Protein AF-A0A3M8EKN3-F1 (afdb_monomer_lite)

Radius of gyration: 17.21 Å; chains: 1; bounding box: 44×38×48 Å

Foldseek 3Di:
DPLCPQQEAAPPPDQHVLNHHLCVAPPRDPVLLCLQDVDPVVSVVLLVVLLVVLVVVLLVLLLVLLCVWQVRNDSVLSVQQCNVCVNLLVLLSSLSSNLSSLVSLLPGPSNVPDPPADNVNSVVSSVVSNVVSNVSSNVSSVVTDSVSRDDPGDTPDDPVPDPDDD

Sequence (166 aa):
MDCFLGFIGFDGTVQAESGLYLTALPGITPDLLEGITDDAETIAKTFSDVENRSSLKFRTFFLNELNRCWNVSDVKSAECLICGHKELLSVAMWYLMGAEMMAETIGSERTNRFTTIDLDKAENLRNEYMDTFFRELHTAVAGVDLTVCIKDPEHGGDIEVMFNMP

Structure (mmCIF, N/CA/C/O backbone):
data_AF-A0A3M8EKN3-F1
#
_entry.id   AF-A0A3M8EKN3-F1
#
loop_
_atom_site.group_PDB
_atom_site.id
_atom_site.type_symbol
_atom_site.label_atom_id
_atom_site.label_alt_id
_atom_site.label_comp_id
_atom_site.label_asym_id
_atom_site.label_entity_id
_atom_site.label_seq_id
_atom_site.pdbx_PDB_ins_code
_atom_site.Cartn_x
_atom_site.Cartn_y
_atom_site.Cartn_z
_atom_site.occupancy
_atom_site.B_iso_or_equiv
_atom_site.auth_seq_id
_atom_site.auth_comp_id
_atom_site.auth_asym_id
_atom_site.auth_atom_id
_atom_site.pdbx_PDB_model_num
ATOM 1 N N . MET A 1 1 ? -0.939 10.395 7.379 1.00 76.75 1 MET A N 1
ATOM 2 C CA . MET A 1 1 ? -1.096 9.001 7.836 1.00 76.75 1 MET A CA 1
ATOM 3 C C . MET A 1 1 ? 0.242 8.364 7.574 1.00 76.75 1 MET A C 1
ATOM 5 O O . MET A 1 1 ? 0.551 8.085 6.424 1.00 76.75 1 MET A O 1
ATOM 9 N N . ASP A 1 2 ? 1.063 8.306 8.621 1.00 85.88 2 ASP A N 1
ATOM 10 C CA . ASP A 1 2 ? 2.524 8.287 8.465 1.00 85.88 2 ASP A CA 1
ATOM 11 C C . ASP A 1 2 ? 3.132 6.971 8.972 1.00 85.88 2 ASP A C 1
ATOM 13 O O . ASP A 1 2 ? 4.325 6.738 8.841 1.00 85.88 2 ASP A O 1
ATOM 17 N N . CYS A 1 3 ? 2.315 6.084 9.546 1.00 91.62 3 CYS A N 1
ATOM 18 C CA . CYS A 1 3 ? 2.783 4.836 10.147 1.00 91.62 3 CYS A CA 1
ATOM 19 C C . CYS A 1 3 ? 3.245 3.778 9.139 1.00 91.62 3 CYS A C 1
ATOM 21 O O . CYS A 1 3 ? 3.858 2.798 9.553 1.00 91.62 3 CYS A O 1
ATOM 23 N N . PHE A 1 4 ? 2.982 3.978 7.845 1.00 92.94 4 PHE A N 1
ATOM 24 C CA . PHE A 1 4 ? 3.552 3.160 6.778 1.00 92.94 4 PHE A CA 1
ATOM 25 C C . PHE A 1 4 ? 4.828 3.743 6.160 1.00 92.94 4 PHE A C 1
ATOM 27 O O . PHE A 1 4 ? 5.445 3.052 5.356 1.00 92.94 4 PHE A O 1
ATOM 34 N N . LEU A 1 5 ? 5.245 4.962 6.527 1.00 90.81 5 LEU A N 1
ATOM 35 C CA . LEU A 1 5 ? 6.459 5.565 5.971 1.00 90.81 5 LEU A CA 1
ATOM 36 C C . LEU A 1 5 ? 7.692 4.738 6.352 1.00 90.81 5 LEU A C 1
ATOM 38 O O . LEU A 1 5 ? 7.973 4.539 7.534 1.00 90.81 5 LEU A O 1
ATOM 42 N N . GLY A 1 6 ? 8.416 4.246 5.347 1.00 90.56 6 GLY A N 1
ATOM 43 C CA . GLY A 1 6 ? 9.557 3.345 5.508 1.00 90.56 6 GLY A CA 1
ATOM 44 C C . GLY A 1 6 ? 9.189 1.941 6.001 1.00 90.56 6 GLY A C 1
ATOM 45 O O . GLY A 1 6 ? 10.080 1.139 6.290 1.00 90.56 6 GLY A O 1
ATOM 46 N N . PHE A 1 7 ? 7.896 1.623 6.112 1.00 95.62 7 PHE A N 1
ATOM 47 C CA . PHE A 1 7 ? 7.452 0.325 6.609 1.00 95.62 7 PHE A CA 1
ATOM 48 C C . PHE A 1 7 ? 7.667 -0.771 5.564 1.00 95.62 7 PHE A C 1
ATOM 50 O O . PHE A 1 7 ? 8.120 -1.862 5.910 1.00 95.62 7 PHE A O 1
ATOM 57 N N . ILE A 1 8 ? 7.397 -0.474 4.290 1.00 96.81 8 ILE A N 1
ATOM 58 C CA . ILE A 1 8 ? 7.686 -1.332 3.134 1.00 96.81 8 ILE A CA 1
ATOM 59 C C . ILE A 1 8 ? 8.922 -0.778 2.418 1.00 96.81 8 ILE A C 1
ATOM 61 O O . ILE A 1 8 ? 9.010 0.421 2.168 1.00 96.81 8 ILE A O 1
ATOM 65 N N . GLY A 1 9 ? 9.878 -1.636 2.068 1.00 94.56 9 GLY A N 1
ATOM 66 C CA . GLY A 1 9 ? 11.086 -1.231 1.348 1.00 94.56 9 GLY A CA 1
ATOM 67 C C . GLY A 1 9 ? 10.961 -1.369 -0.167 1.00 94.56 9 GLY A C 1
ATOM 68 O O . GLY A 1 9 ? 10.014 -1.958 -0.691 1.00 94.56 9 GLY A O 1
ATOM 69 N N . PHE A 1 10 ? 11.970 -0.885 -0.892 1.00 91.81 10 PHE A N 1
ATOM 70 C CA . PHE A 1 10 ? 12.062 -1.099 -2.336 1.00 91.81 10 PHE A CA 1
ATOM 71 C C . PHE A 1 10 ? 12.814 -2.396 -2.696 1.00 91.81 10 PHE A C 1
ATOM 73 O O . PHE A 1 10 ? 12.197 -3.346 -3.182 1.00 91.81 10 PHE A O 1
ATOM 80 N N . ASP A 1 11 ? 14.122 -2.469 -2.429 1.00 89.06 11 ASP A N 1
ATOM 81 C CA . ASP A 1 11 ? 15.028 -3.523 -2.929 1.00 89.06 11 ASP A CA 1
ATOM 82 C C . ASP A 1 11 ? 15.912 -4.200 -1.867 1.00 89.06 11 ASP A C 1
ATOM 84 O O . ASP A 1 11 ? 16.818 -4.963 -2.196 1.00 89.06 11 ASP A O 1
ATOM 88 N N . GLY A 1 12 ? 15.658 -3.944 -0.583 1.00 86.31 12 GLY A N 1
ATOM 89 C CA . GLY A 1 12 ? 16.424 -4.548 0.511 1.00 86.31 12 GLY A CA 1
ATOM 90 C C . GLY A 1 12 ? 17.770 -3.892 0.793 1.00 86.31 12 GLY A C 1
ATOM 91 O O . GLY A 1 12 ? 18.442 -4.306 1.736 1.00 86.31 12 GLY A O 1
ATOM 92 N N . THR A 1 13 ? 18.156 -2.854 0.043 1.00 86.56 13 THR A N 1
ATOM 93 C CA . THR A 1 13 ? 19.370 -2.067 0.334 1.00 86.56 13 THR A CA 1
ATOM 94 C C . THR A 1 13 ? 19.279 -1.358 1.684 1.00 86.56 13 THR A C 1
ATOM 96 O O . THR A 1 13 ? 20.264 -1.273 2.418 1.00 86.56 13 THR A O 1
ATOM 99 N N . VAL A 1 14 ? 18.077 -0.899 2.032 1.00 86.00 14 VAL A N 1
ATOM 100 C CA . VAL A 1 14 ? 17.713 -0.396 3.354 1.00 86.00 14 VAL A CA 1
ATOM 101 C C . VAL A 1 14 ? 16.737 -1.382 3.978 1.00 86.00 14 VAL A C 1
ATOM 103 O O . VAL A 1 14 ? 15.750 -1.767 3.351 1.00 86.00 14 VAL A O 1
ATOM 106 N N . GLN A 1 15 ? 17.012 -1.793 5.217 1.00 90.25 15 GLN A N 1
ATOM 107 C CA . GLN A 1 15 ? 16.138 -2.706 5.943 1.00 90.25 15 GLN A CA 1
ATOM 108 C C . GLN A 1 15 ? 14.779 -2.046 6.200 1.00 90.25 15 GLN A C 1
ATOM 110 O O . GLN A 1 15 ? 14.698 -1.046 6.913 1.00 90.25 15 GLN A O 1
ATOM 115 N N . ALA A 1 16 ? 13.723 -2.636 5.643 1.00 93.31 16 ALA A N 1
ATOM 116 C CA . ALA A 1 16 ? 12.349 -2.234 5.906 1.00 93.31 16 ALA A CA 1
ATOM 117 C C . ALA A 1 16 ? 11.849 -2.842 7.220 1.00 93.31 16 ALA A C 1
ATOM 119 O O . ALA A 1 16 ? 12.164 -3.995 7.529 1.00 93.31 16 ALA A O 1
ATOM 120 N N . GLU A 1 17 ? 11.034 -2.099 7.970 1.00 94.00 17 GLU A N 1
ATOM 121 C CA . GLU A 1 17 ? 10.487 -2.573 9.250 1.00 94.00 17 GLU A CA 1
ATOM 122 C C . GLU A 1 17 ? 9.599 -3.818 9.074 1.00 94.00 17 GLU A C 1
ATOM 124 O O . GLU A 1 17 ? 9.690 -4.754 9.865 1.00 94.00 17 GLU A O 1
ATOM 129 N N . SER A 1 18 ? 8.800 -3.876 8.004 1.00 95.25 18 SER A N 1
ATOM 130 C CA . SER A 1 18 ? 7.958 -5.043 7.687 1.00 95.25 18 SER A CA 1
ATOM 131 C C . SER A 1 18 ? 8.737 -6.258 7.171 1.00 95.25 18 SER A C 1
ATOM 133 O O . SER A 1 18 ? 8.195 -7.360 7.121 1.00 95.25 18 SER A O 1
ATOM 135 N N . GLY A 1 19 ? 9.977 -6.061 6.708 1.00 95.56 19 GLY A N 1
ATOM 136 C CA . GLY A 1 19 ? 10.720 -7.057 5.931 1.00 95.56 19 GLY A CA 1
ATOM 137 C C . GLY A 1 19 ? 10.177 -7.316 4.516 1.00 95.56 19 GLY A C 1
ATOM 138 O O . GLY A 1 19 ? 10.708 -8.190 3.831 1.00 95.56 19 GLY A O 1
ATOM 139 N N . LEU A 1 20 ? 9.154 -6.579 4.065 1.00 97.31 20 LEU A N 1
ATOM 140 C CA . LEU A 1 20 ? 8.602 -6.658 2.710 1.00 97.31 20 LEU A CA 1
ATOM 141 C C . LEU A 1 20 ? 9.265 -5.632 1.787 1.00 97.31 20 LEU A C 1
ATOM 143 O O . LEU A 1 20 ? 9.559 -4.505 2.192 1.00 97.31 20 LEU A O 1
ATOM 147 N N . TYR A 1 21 ? 9.459 -6.026 0.528 1.00 96.81 21 TYR A N 1
ATOM 148 C CA . TYR A 1 21 ? 10.163 -5.233 -0.479 1.00 96.81 21 TYR A CA 1
ATOM 149 C C . TYR A 1 21 ? 9.418 -5.259 -1.810 1.00 96.81 21 TYR A C 1
ATOM 151 O O . TYR A 1 21 ? 9.010 -6.327 -2.263 1.00 96.81 21 TYR A O 1
ATOM 159 N N . LEU A 1 22 ? 9.238 -4.110 -2.466 1.00 95.50 22 LEU A N 1
ATOM 160 C CA . LEU A 1 22 ? 8.531 -4.037 -3.753 1.00 95.50 22 LEU A CA 1
ATOM 161 C C . LEU A 1 22 ? 9.154 -4.916 -4.838 1.00 95.50 22 LEU A C 1
ATOM 163 O O . LEU A 1 22 ? 8.422 -5.536 -5.596 1.00 95.50 22 LEU A O 1
ATOM 167 N N . THR A 1 23 ? 10.477 -5.036 -4.883 1.00 94.50 23 THR A N 1
ATOM 168 C CA . THR A 1 23 ? 11.178 -5.903 -5.851 1.00 94.50 23 THR A CA 1
ATOM 169 C C . THR A 1 23 ? 10.939 -7.404 -5.653 1.00 94.50 23 THR A C 1
ATOM 171 O O . THR A 1 23 ? 11.288 -8.200 -6.522 1.00 94.50 23 THR A O 1
ATOM 174 N N . ALA A 1 24 ? 10.323 -7.815 -4.538 1.00 95.94 24 ALA A N 1
ATOM 175 C CA . ALA A 1 24 ? 9.842 -9.183 -4.370 1.00 95.94 24 ALA A CA 1
ATOM 176 C C . ALA A 1 24 ? 8.479 -9.423 -5.059 1.00 95.94 24 ALA A C 1
ATOM 178 O O . ALA A 1 24 ? 8.039 -10.570 -5.142 1.00 95.94 24 ALA A O 1
ATOM 179 N N . LEU A 1 25 ? 7.824 -8.376 -5.583 1.00 96.19 25 LEU A N 1
ATOM 180 C CA . LEU A 1 25 ? 6.636 -8.497 -6.427 1.00 96.19 25 LEU A CA 1
ATOM 181 C C . LEU A 1 25 ? 7.022 -8.737 -7.903 1.00 96.19 25 LEU A C 1
ATOM 183 O O . LEU A 1 25 ? 7.951 -8.106 -8.418 1.00 96.19 25 LEU A O 1
ATOM 187 N N . PRO A 1 26 ? 6.299 -9.609 -8.629 1.00 93.00 26 PRO A N 1
ATOM 188 C CA . PRO A 1 26 ? 6.563 -9.900 -10.039 1.00 93.00 26 PRO A CA 1
ATOM 189 C C . PRO A 1 26 ? 6.671 -8.672 -10.970 1.00 93.00 26 PRO A C 1
ATOM 191 O O . PRO A 1 26 ? 5.745 -7.896 -11.169 1.00 93.00 26 PRO A O 1
ATOM 194 N N . GLY A 1 27 ? 7.798 -8.511 -11.656 1.00 88.38 27 GLY A N 1
ATOM 195 C CA . GLY A 1 27 ? 7.940 -7.426 -12.637 1.00 88.38 27 GLY A CA 1
ATOM 196 C C . GLY A 1 27 ? 8.181 -6.040 -12.035 1.00 88.38 27 GLY A C 1
ATOM 197 O O . GLY A 1 27 ? 8.228 -5.073 -12.787 1.00 88.38 27 GLY A O 1
ATOM 198 N N . ILE A 1 28 ? 8.408 -5.938 -10.723 1.00 90.56 28 ILE A N 1
ATOM 199 C CA . ILE A 1 28 ? 9.051 -4.765 -10.132 1.00 90.56 28 ILE A CA 1
ATOM 200 C C . ILE A 1 28 ? 10.536 -5.078 -9.975 1.00 90.56 28 ILE A C 1
ATOM 202 O O . ILE A 1 28 ? 10.918 -5.996 -9.256 1.00 90.56 28 ILE A O 1
ATOM 206 N N . THR A 1 29 ? 11.384 -4.321 -10.662 1.00 88.19 29 THR A N 1
ATOM 207 C CA . THR A 1 29 ? 12.844 -4.467 -10.614 1.00 88.19 29 THR A CA 1
ATOM 208 C C . THR A 1 29 ? 13.496 -3.114 -10.333 1.00 88.19 29 THR A C 1
ATOM 210 O O . THR A 1 29 ? 12.862 -2.087 -10.575 1.00 88.19 29 THR A O 1
ATOM 213 N N . PRO A 1 30 ? 14.752 -3.065 -9.853 1.00 83.69 30 PRO A N 1
ATOM 214 C CA . PRO A 1 30 ? 15.489 -1.804 -9.737 1.00 83.69 30 PRO A CA 1
ATOM 215 C C . PRO A 1 30 ? 15.534 -1.013 -11.052 1.00 83.69 30 PRO A C 1
ATOM 217 O O . PRO A 1 30 ? 15.209 0.173 -11.065 1.00 83.69 30 PRO A O 1
ATOM 220 N N . ASP A 1 31 ? 15.775 -1.705 -12.169 1.00 80.25 31 ASP A N 1
ATOM 221 C CA . ASP A 1 31 ? 15.783 -1.134 -13.524 1.00 80.25 31 ASP A CA 1
ATOM 222 C C . ASP A 1 31 ? 14.464 -0.433 -13.900 1.00 80.25 31 ASP A C 1
ATOM 224 O O . ASP A 1 31 ? 14.443 0.452 -14.753 1.00 80.25 31 ASP A O 1
ATOM 228 N N . LEU A 1 32 ? 13.341 -0.818 -13.282 1.00 79.38 32 LEU A N 1
ATOM 229 C CA . LEU A 1 32 ? 12.048 -0.184 -13.525 1.00 79.38 32 LEU A CA 1
ATOM 230 C C . LEU A 1 32 ? 12.038 1.274 -13.047 1.00 79.38 32 LEU A C 1
ATOM 232 O O . LEU A 1 32 ? 11.533 2.142 -13.757 1.00 79.38 32 LEU A O 1
ATOM 236 N N . LEU A 1 33 ? 12.615 1.548 -11.870 1.00 74.94 33 LEU A N 1
ATOM 237 C CA . LEU A 1 33 ? 12.739 2.909 -11.340 1.00 74.94 33 LEU A CA 1
ATOM 238 C C . LEU A 1 33 ? 13.713 3.741 -12.177 1.00 74.94 33 LEU A C 1
ATOM 240 O O . LEU A 1 33 ? 13.415 4.896 -12.478 1.00 74.94 33 LEU A O 1
ATOM 244 N N . GLU A 1 34 ? 14.824 3.144 -12.610 1.00 72.56 34 GLU A N 1
ATOM 245 C CA . GLU A 1 34 ? 15.764 3.792 -13.534 1.00 72.56 34 GLU A CA 1
ATOM 246 C C . GLU A 1 34 ? 15.091 4.127 -14.880 1.00 72.56 34 GLU A C 1
ATOM 248 O O . GLU A 1 34 ? 15.306 5.188 -15.461 1.00 72.56 34 GLU A O 1
ATOM 253 N N . GLY A 1 35 ? 14.185 3.264 -15.351 1.00 68.38 35 GLY A N 1
ATOM 254 C CA . GLY A 1 35 ? 13.375 3.510 -16.546 1.00 68.38 35 GLY A CA 1
ATOM 255 C C . GLY A 1 35 ? 12.384 4.675 -16.414 1.00 68.38 35 GLY A C 1
ATOM 256 O O . GLY A 1 35 ? 11.975 5.245 -17.429 1.00 68.38 35 GLY A O 1
ATOM 257 N N . ILE A 1 36 ? 12.004 5.044 -15.185 1.00 71.75 36 ILE A N 1
ATOM 258 C CA . ILE A 1 36 ? 11.169 6.216 -14.885 1.00 71.75 36 ILE A CA 1
ATOM 259 C C . ILE A 1 36 ? 12.045 7.475 -14.780 1.00 71.75 36 ILE A C 1
ATOM 261 O O . ILE A 1 36 ? 11.654 8.539 -15.265 1.00 71.75 36 ILE A O 1
ATOM 265 N N . THR A 1 37 ? 13.250 7.369 -14.210 1.00 69.12 37 THR A N 1
ATOM 266 C CA . THR A 1 37 ? 14.168 8.498 -14.007 1.00 69.12 37 THR A CA 1
ATOM 267 C C . THR A 1 37 ? 15.640 8.070 -13.898 1.00 69.12 37 THR A C 1
ATOM 269 O O . THR A 1 37 ? 15.962 7.115 -13.206 1.00 69.12 37 THR A O 1
ATOM 272 N N . ASP A 1 38 ? 16.553 8.852 -14.489 1.00 66.81 38 ASP A N 1
ATOM 273 C CA . ASP A 1 38 ? 18.004 8.565 -14.474 1.00 66.81 38 ASP A CA 1
ATOM 274 C C . ASP A 1 38 ? 18.748 9.191 -13.275 1.00 66.81 38 ASP A C 1
ATOM 276 O O . ASP A 1 38 ? 19.960 9.033 -13.133 1.00 66.81 38 ASP A O 1
ATOM 280 N N . ASP A 1 39 ? 18.056 9.969 -12.443 1.00 73.19 39 ASP A N 1
ATOM 281 C CA . ASP A 1 39 ? 18.648 10.704 -11.324 1.00 73.19 39 ASP A CA 1
ATOM 282 C C . ASP A 1 39 ? 18.254 10.087 -9.971 1.00 73.19 39 ASP A C 1
ATOM 284 O O . ASP A 1 39 ? 17.074 9.856 -9.698 1.00 73.19 39 ASP A O 1
ATOM 288 N N . ALA A 1 40 ? 19.245 9.836 -9.110 1.00 67.88 40 ALA A N 1
ATOM 289 C CA . ALA A 1 40 ? 19.061 9.145 -7.833 1.00 67.88 40 ALA A CA 1
ATOM 290 C C . ALA A 1 40 ? 18.178 9.919 -6.834 1.00 67.88 40 ALA A C 1
ATOM 292 O O . ALA A 1 40 ? 17.423 9.301 -6.080 1.00 67.88 40 ALA A O 1
ATOM 293 N N . GLU A 1 41 ? 18.229 11.258 -6.837 1.00 69.69 41 GLU A N 1
ATOM 294 C CA . GLU A 1 41 ? 17.334 12.094 -6.022 1.00 69.69 41 GLU A CA 1
ATOM 295 C C . GLU A 1 41 ? 15.881 11.913 -6.485 1.00 69.69 41 GLU A C 1
ATOM 297 O O . GLU A 1 41 ? 14.956 11.775 -5.680 1.00 69.69 41 GLU A O 1
ATOM 302 N N . THR A 1 42 ? 15.689 11.800 -7.795 1.00 77.00 42 THR A N 1
ATOM 303 C CA . THR A 1 42 ? 14.385 11.575 -8.413 1.00 77.00 42 THR A CA 1
ATOM 304 C C . THR A 1 42 ? 13.882 10.141 -8.197 1.00 77.00 42 THR A C 1
ATOM 306 O O . THR A 1 42 ? 12.678 9.956 -8.032 1.00 77.00 42 THR A O 1
ATOM 309 N N . ILE A 1 43 ? 14.758 9.129 -8.110 1.00 76.56 43 ILE A N 1
ATOM 310 C CA . ILE A 1 43 ? 14.381 7.750 -7.728 1.00 76.56 43 ILE A CA 1
ATOM 311 C C . ILE A 1 43 ? 13.811 7.733 -6.305 1.00 76.56 43 ILE A C 1
ATOM 313 O O . ILE A 1 43 ? 12.704 7.238 -6.083 1.00 76.56 43 ILE A O 1
ATOM 317 N N . ALA A 1 44 ? 14.536 8.322 -5.347 1.00 82.31 44 ALA A N 1
ATOM 318 C CA . ALA A 1 44 ? 14.092 8.402 -3.956 1.00 82.31 44 ALA A CA 1
ATOM 319 C C . ALA A 1 44 ? 12.766 9.167 -3.833 1.00 82.31 44 ALA A C 1
ATOM 321 O O . ALA A 1 44 ? 11.859 8.747 -3.110 1.00 82.31 44 ALA A O 1
ATOM 322 N N . LYS A 1 45 ? 12.624 10.257 -4.595 1.00 85.94 45 LYS A N 1
ATOM 323 C CA . LYS A 1 45 ? 11.378 11.017 -4.675 1.00 85.94 45 LYS A CA 1
ATOM 324 C C . LYS A 1 45 ? 10.231 10.193 -5.263 1.00 85.94 45 LYS A C 1
ATOM 326 O O . LYS A 1 45 ? 9.158 10.183 -4.679 1.00 85.94 45 LYS A O 1
ATOM 331 N N . THR A 1 46 ? 10.458 9.473 -6.361 1.00 87.19 46 THR A N 1
ATOM 332 C CA . THR A 1 46 ? 9.438 8.631 -7.012 1.00 87.19 46 THR A CA 1
ATOM 333 C C . THR A 1 46 ? 8.912 7.577 -6.045 1.00 87.19 46 THR A C 1
ATOM 335 O O . THR A 1 46 ? 7.703 7.407 -5.898 1.00 87.19 46 THR A O 1
ATOM 338 N N . PHE A 1 47 ? 9.814 6.907 -5.324 1.00 89.44 47 PHE A N 1
ATOM 339 C CA . PHE A 1 47 ? 9.422 5.942 -4.303 1.00 89.44 47 PHE A CA 1
ATOM 340 C C . PHE A 1 47 ? 8.623 6.598 -3.165 1.00 89.44 47 PHE A C 1
ATOM 342 O O . PHE A 1 47 ? 7.576 6.082 -2.778 1.00 89.44 47 PHE A O 1
ATOM 349 N N . SER A 1 48 ? 9.057 7.766 -2.679 1.00 91.31 48 SER A N 1
ATOM 350 C CA . SER A 1 48 ? 8.319 8.520 -1.657 1.00 91.31 48 SER A CA 1
ATOM 351 C C . SER A 1 48 ? 6.932 8.962 -2.143 1.00 91.31 48 SER A C 1
ATOM 353 O O . SER A 1 48 ? 5.955 8.866 -1.401 1.00 91.31 48 SER A O 1
ATOM 355 N N . ASP A 1 49 ? 6.806 9.394 -3.397 1.00 91.94 49 ASP A N 1
ATOM 356 C CA . ASP A 1 49 ? 5.532 9.785 -4.003 1.00 91.94 49 ASP A CA 1
ATOM 357 C C . ASP A 1 49 ? 4.580 8.578 -4.113 1.00 91.94 49 ASP A C 1
ATOM 359 O O . ASP A 1 49 ? 3.394 8.691 -3.779 1.00 91.94 49 ASP A O 1
ATOM 363 N N . VAL A 1 50 ? 5.100 7.403 -4.495 1.00 93.81 50 VAL A N 1
ATOM 364 C CA . VAL A 1 50 ? 4.361 6.128 -4.496 1.00 93.81 50 VAL A CA 1
ATOM 365 C C . VAL A 1 50 ? 3.898 5.759 -3.086 1.00 93.81 50 VAL A C 1
ATOM 367 O O . VAL A 1 50 ? 2.722 5.444 -2.897 1.00 93.81 50 VAL A O 1
ATOM 370 N N . GLU A 1 51 ? 4.774 5.823 -2.085 1.00 94.81 51 GLU A N 1
ATOM 371 C CA . GLU A 1 51 ? 4.455 5.487 -0.692 1.00 94.81 51 GLU A CA 1
ATOM 372 C C . GLU A 1 51 ? 3.387 6.423 -0.101 1.00 94.81 51 GLU A C 1
ATOM 374 O O . GLU A 1 51 ? 2.396 5.966 0.483 1.00 94.81 51 GLU A O 1
ATOM 379 N N . ASN A 1 52 ? 3.529 7.732 -0.318 1.00 94.81 52 ASN A N 1
ATOM 380 C CA . ASN A 1 52 ? 2.572 8.740 0.136 1.00 94.81 52 ASN A CA 1
ATOM 381 C C . ASN A 1 52 ? 1.194 8.535 -0.503 1.00 94.81 52 ASN A C 1
ATOM 383 O O . ASN A 1 52 ? 0.163 8.537 0.179 1.00 94.81 52 ASN A O 1
ATOM 387 N N . ARG A 1 53 ? 1.160 8.321 -1.823 1.00 95.19 53 ARG A N 1
ATOM 388 C CA . ARG A 1 53 ? -0.081 8.083 -2.568 1.00 95.19 53 ARG A CA 1
ATOM 389 C C . ARG A 1 53 ? -0.752 6.779 -2.145 1.00 95.19 53 ARG A C 1
ATOM 391 O O . ARG A 1 53 ? -1.969 6.766 -1.944 1.00 95.19 53 ARG A O 1
ATOM 398 N N . SER A 1 54 ? 0.036 5.722 -1.954 1.00 97.12 54 SER A N 1
ATOM 399 C CA . SER A 1 54 ? -0.433 4.430 -1.445 1.00 97.12 54 SER A CA 1
ATOM 400 C C . SER A 1 54 ? -1.042 4.588 -0.062 1.00 97.12 54 SER A C 1
ATOM 402 O O . SER A 1 54 ? -2.156 4.135 0.159 1.00 97.12 54 SER A O 1
ATOM 404 N N . SER A 1 55 ? -0.390 5.329 0.835 1.00 96.44 55 SER A N 1
ATOM 405 C CA . SER A 1 55 ? -0.902 5.586 2.182 1.00 96.44 55 SER A CA 1
ATOM 406 C C . SER A 1 55 ? -2.267 6.288 2.130 1.00 96.44 55 SER A C 1
ATOM 408 O O . SER A 1 55 ? -3.247 5.837 2.726 1.00 96.44 55 SER A O 1
ATOM 410 N N . LEU A 1 56 ? -2.395 7.360 1.345 1.00 95.69 56 LEU A N 1
ATOM 411 C CA . LEU A 1 56 ? -3.669 8.073 1.207 1.00 95.69 56 LEU A CA 1
ATOM 412 C C . LEU A 1 56 ? -4.794 7.174 0.671 1.00 95.69 56 LEU A C 1
ATOM 414 O O . LEU A 1 56 ? -5.910 7.221 1.196 1.00 95.69 56 LEU A O 1
ATOM 418 N N . LYS A 1 57 ? -4.497 6.342 -0.334 1.00 97.31 57 LYS A N 1
ATOM 419 C CA . LYS A 1 57 ? -5.446 5.373 -0.903 1.00 97.31 57 LYS A CA 1
ATOM 420 C C . LYS A 1 57 ? -5.803 4.272 0.089 1.00 97.31 57 LYS A C 1
ATOM 422 O O . LYS A 1 57 ? -6.984 3.965 0.242 1.00 97.31 57 LYS A O 1
ATOM 427 N N . PHE A 1 58 ? -4.816 3.736 0.804 1.00 98.19 58 PHE A N 1
ATOM 428 C CA . PHE A 1 58 ? -5.004 2.698 1.812 1.00 98.19 58 PHE A CA 1
ATOM 429 C C . PHE A 1 58 ? -6.008 3.153 2.862 1.00 98.19 58 PHE A C 1
ATOM 431 O O . PHE A 1 58 ? -6.969 2.445 3.139 1.00 98.19 58 PHE A O 1
ATOM 438 N N . ARG A 1 59 ? -5.848 4.377 3.382 1.00 97.12 59 ARG A N 1
ATOM 439 C CA . ARG A 1 59 ? -6.793 4.962 4.341 1.00 97.12 59 ARG A CA 1
ATOM 440 C C . ARG A 1 59 ? -8.216 4.991 3.795 1.00 97.12 59 ARG A C 1
ATOM 442 O O . ARG A 1 59 ? -9.142 4.629 4.512 1.00 97.12 59 ARG A O 1
ATOM 449 N N . THR A 1 60 ? -8.400 5.433 2.552 1.00 97.06 60 THR A N 1
ATOM 450 C CA . THR A 1 60 ? -9.726 5.491 1.925 1.00 97.06 60 THR A CA 1
ATOM 451 C C . THR A 1 60 ? -10.343 4.102 1.791 1.00 97.06 60 THR A C 1
ATOM 453 O O . THR A 1 60 ? -11.497 3.913 2.169 1.00 97.06 60 THR A O 1
ATOM 456 N N . PHE A 1 61 ? -9.592 3.122 1.288 1.00 97.81 61 PHE A N 1
ATOM 457 C CA . PHE A 1 61 ? -10.105 1.765 1.104 1.00 97.81 61 PHE A CA 1
ATOM 458 C C . PHE A 1 61 ? -10.365 1.054 2.432 1.00 97.81 61 PHE A C 1
ATOM 460 O O . PHE A 1 61 ? -11.430 0.466 2.599 1.00 97.81 61 PHE A O 1
ATOM 467 N N . PHE A 1 62 ? -9.450 1.172 3.394 1.00 97.19 62 PHE A N 1
ATOM 468 C CA . PHE A 1 62 ? -9.622 0.629 4.737 1.00 97.19 62 PHE A CA 1
ATOM 469 C C . PHE A 1 62 ? -10.843 1.232 5.429 1.00 97.19 62 PHE A C 1
ATOM 471 O O . PHE A 1 62 ? -11.641 0.494 5.986 1.00 97.19 62 PHE A O 1
ATOM 478 N N . LEU A 1 63 ? -11.038 2.555 5.358 1.00 96.19 63 LEU A N 1
ATOM 479 C CA . LEU A 1 63 ? -12.209 3.208 5.946 1.00 96.19 63 LEU A CA 1
ATOM 480 C C . LEU A 1 63 ? -13.519 2.700 5.332 1.00 96.19 63 LEU A C 1
ATOM 482 O O . LEU A 1 63 ? -14.479 2.469 6.058 1.00 96.19 63 LEU A O 1
ATOM 486 N N . ASN A 1 64 ? -13.562 2.514 4.011 1.00 95.19 64 ASN A N 1
ATOM 487 C CA . ASN A 1 64 ? -14.748 1.991 3.335 1.00 95.19 64 ASN A CA 1
ATOM 488 C C . ASN A 1 64 ? -15.057 0.552 3.768 1.00 95.19 64 ASN A C 1
ATOM 490 O O . ASN A 1 64 ? -16.211 0.221 4.032 1.00 95.19 64 ASN A O 1
ATOM 494 N N . GLU A 1 65 ? -14.027 -0.285 3.864 1.00 93.75 65 GLU A N 1
ATOM 495 C CA . GLU A 1 65 ? -14.157 -1.675 4.298 1.00 93.75 65 GLU A CA 1
ATOM 496 C C . GLU A 1 65 ? -14.561 -1.769 5.776 1.00 93.75 65 GLU A C 1
ATOM 498 O O . GLU A 1 65 ? -15.466 -2.514 6.144 1.00 93.75 65 GLU A O 1
ATOM 503 N N . LEU A 1 66 ? -13.955 -0.936 6.620 1.00 91.88 66 LEU A N 1
ATOM 504 C CA . LEU A 1 66 ? -14.275 -0.837 8.036 1.00 91.88 66 LEU A CA 1
ATOM 505 C C . LEU A 1 66 ? -15.712 -0.349 8.258 1.00 91.88 66 LEU A C 1
ATOM 507 O O . LEU A 1 66 ? -16.422 -0.890 9.102 1.00 91.88 66 LEU A O 1
ATOM 511 N N . ASN A 1 67 ? -16.162 0.640 7.485 1.00 91.56 67 ASN A N 1
ATOM 512 C CA . ASN A 1 67 ? -17.543 1.109 7.515 1.00 91.56 67 ASN A CA 1
ATOM 513 C C . ASN A 1 67 ? -18.509 -0.024 7.155 1.00 91.56 67 ASN A C 1
ATOM 515 O O . ASN A 1 67 ? -19.488 -0.242 7.863 1.00 91.56 67 ASN A O 1
ATOM 519 N N . ARG A 1 68 ? -18.189 -0.794 6.110 1.00 88.56 68 ARG A N 1
ATOM 520 C CA . ARG A 1 68 ? -19.013 -1.920 5.668 1.00 88.56 68 ARG A CA 1
ATOM 521 C C . ARG A 1 68 ? -19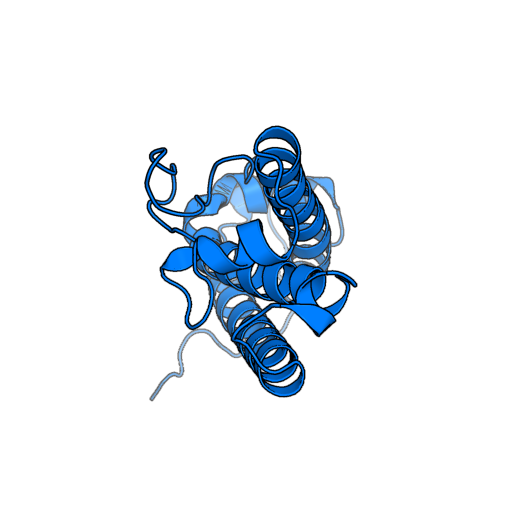.189 -2.985 6.754 1.00 88.56 68 ARG A C 1
ATOM 523 O O . ARG A 1 68 ? -20.300 -3.468 6.923 1.00 88.56 68 ARG A O 1
ATOM 530 N N . CYS A 1 69 ? -18.126 -3.331 7.476 1.00 83.88 69 CYS A N 1
ATOM 531 C CA . CYS A 1 69 ? -18.161 -4.401 8.480 1.00 83.88 69 CYS A CA 1
ATOM 532 C C . CYS A 1 69 ? -18.628 -3.924 9.870 1.00 83.88 69 CYS A C 1
ATOM 534 O O . CYS A 1 69 ? -19.244 -4.676 10.623 1.00 83.88 69 CYS A O 1
ATOM 536 N N . TRP A 1 70 ? -18.322 -2.674 10.231 1.00 83.50 70 TRP A N 1
ATOM 537 C CA . TRP A 1 70 ? -18.396 -2.188 11.615 1.00 83.50 70 TRP A CA 1
ATOM 538 C C . TRP A 1 70 ? -19.129 -0.851 11.772 1.00 83.50 70 TRP A C 1
ATOM 540 O O . TRP A 1 70 ? -19.201 -0.325 12.877 1.00 83.50 70 TRP A O 1
ATOM 550 N N . ASN A 1 71 ? -19.653 -0.270 10.687 1.00 87.56 71 ASN A N 1
ATOM 551 C CA . ASN A 1 71 ? -20.285 1.056 10.665 1.00 87.56 71 ASN A CA 1
ATOM 552 C C . ASN A 1 71 ? -19.391 2.183 11.236 1.00 87.56 71 ASN A C 1
ATOM 554 O O . ASN A 1 71 ? -19.869 3.193 11.755 1.00 87.56 71 ASN A O 1
ATOM 558 N N . VAL A 1 72 ? -18.067 2.026 11.135 1.00 88.81 72 VAL A N 1
ATOM 559 C CA . VAL A 1 72 ? -17.092 3.047 11.537 1.00 88.81 72 VAL A CA 1
ATOM 560 C C . VAL A 1 72 ? -16.739 3.907 10.328 1.00 88.81 72 VAL A C 1
ATOM 562 O O . VAL A 1 72 ? -16.133 3.434 9.371 1.00 88.81 72 VAL A O 1
ATOM 565 N N . SER A 1 73 ? -17.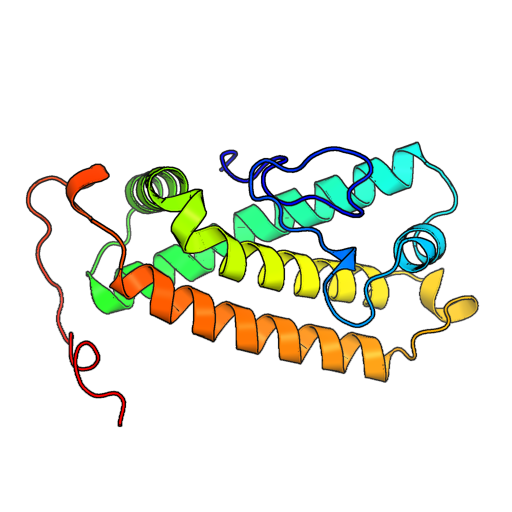088 5.192 10.382 1.00 90.62 73 SER A N 1
ATOM 566 C CA . SER A 1 73 ? -16.834 6.156 9.300 1.00 90.62 73 SER A CA 1
ATOM 567 C C . SER A 1 73 ? -15.860 7.277 9.674 1.00 90.62 73 SER A C 1
ATOM 569 O O . SER A 1 73 ? -15.611 8.168 8.862 1.00 90.62 73 SER A O 1
ATOM 571 N N . ASP A 1 74 ? -15.341 7.282 10.903 1.00 92.06 74 ASP A N 1
ATOM 572 C CA . ASP A 1 74 ? -14.427 8.322 11.367 1.00 92.06 74 ASP A CA 1
ATOM 573 C C . ASP A 1 74 ? -12.989 8.064 10.893 1.00 92.06 74 ASP A C 1
ATOM 575 O O . ASP A 1 74 ? -12.411 6.995 11.101 1.00 92.06 74 ASP A O 1
ATOM 579 N N . VAL A 1 75 ? -12.394 9.088 10.279 1.00 94.25 75 VAL A N 1
ATOM 580 C CA . VAL A 1 75 ? -11.034 9.021 9.730 1.00 94.25 75 VAL A CA 1
ATOM 581 C C . VAL A 1 75 ? -9.992 8.814 10.828 1.00 94.25 75 VAL A C 1
ATOM 583 O O . VAL A 1 75 ? -9.031 8.084 10.604 1.00 94.25 75 VAL A O 1
ATOM 586 N N . LYS A 1 76 ? -10.158 9.419 12.012 1.00 94.19 76 LYS A N 1
ATOM 587 C CA . LYS A 1 76 ? -9.170 9.299 13.095 1.00 94.19 76 LYS A CA 1
ATOM 588 C C . LYS A 1 76 ? -9.166 7.889 13.671 1.00 94.19 76 LYS A C 1
ATOM 590 O O . LYS A 1 76 ? -8.092 7.348 13.919 1.00 94.19 76 LYS A O 1
ATOM 595 N N . SER A 1 77 ? -10.340 7.284 13.848 1.00 93.69 77 SER A N 1
ATOM 596 C CA . SER A 1 77 ? -10.465 5.881 14.244 1.00 93.69 77 SER A CA 1
ATOM 597 C C . SER A 1 77 ? -9.832 4.956 13.209 1.00 93.69 77 SER A C 1
ATOM 599 O O . SER A 1 77 ? -9.053 4.088 13.588 1.00 93.69 77 SER A O 1
ATOM 601 N N . ALA A 1 78 ? -10.087 5.172 11.915 1.00 94.81 78 ALA A N 1
ATOM 602 C CA . ALA A 1 78 ? -9.457 4.380 10.861 1.00 94.81 78 ALA A CA 1
ATOM 603 C C . ALA A 1 78 ? -7.928 4.527 10.847 1.00 94.81 78 ALA A C 1
ATOM 605 O O . ALA A 1 78 ? -7.227 3.522 10.828 1.00 94.81 78 ALA A O 1
ATOM 606 N N . GLU A 1 79 ? -7.392 5.750 10.913 1.00 96.19 79 GLU A N 1
ATOM 607 C CA . GLU A 1 79 ? -5.940 5.973 10.970 1.00 96.19 79 GLU A CA 1
ATOM 608 C C . GLU A 1 79 ? -5.314 5.343 12.224 1.00 96.19 79 GLU A C 1
ATOM 610 O O . GLU A 1 79 ? -4.264 4.712 12.128 1.00 96.19 79 GLU A O 1
ATOM 615 N N . CYS A 1 80 ? -5.975 5.443 13.380 1.00 96.00 80 CYS A N 1
ATOM 616 C CA . CYS A 1 80 ? -5.533 4.781 14.605 1.00 96.00 80 CYS A CA 1
ATOM 617 C C . CYS A 1 80 ? -5.486 3.254 14.437 1.00 96.00 80 CYS A C 1
ATOM 619 O O . CYS A 1 80 ? -4.475 2.638 14.768 1.00 96.00 80 CYS A O 1
ATOM 621 N N . LEU A 1 81 ? -6.546 2.646 13.891 1.00 96.19 81 LEU A N 1
ATOM 622 C CA . LEU A 1 81 ? -6.627 1.196 13.703 1.00 96.19 81 LEU A CA 1
ATOM 623 C C . LEU A 1 81 ? -5.594 0.696 12.698 1.00 96.19 81 LEU A C 1
ATOM 625 O O . LEU A 1 81 ? -4.971 -0.332 12.953 1.00 96.19 81 LEU A O 1
ATOM 629 N N . ILE A 1 82 ? -5.370 1.443 11.613 1.00 97.06 82 ILE A N 1
ATOM 630 C CA . ILE A 1 82 ? -4.312 1.154 10.643 1.00 97.06 82 ILE A CA 1
ATOM 631 C C . ILE A 1 82 ? -2.958 1.111 11.348 1.00 97.06 82 ILE A C 1
ATOM 633 O O . ILE A 1 82 ? -2.238 0.125 11.237 1.00 97.06 82 ILE A O 1
ATOM 637 N N . CYS A 1 83 ? -2.621 2.152 12.111 1.00 96.69 83 CYS A N 1
ATOM 638 C CA . CYS A 1 83 ? -1.318 2.224 12.761 1.00 96.69 83 CYS A CA 1
ATOM 639 C C . CYS A 1 83 ? -1.162 1.220 13.914 1.00 96.69 83 CYS A C 1
ATOM 641 O O . CYS A 1 83 ? -0.052 0.752 14.154 1.00 96.69 83 CYS A O 1
ATOM 643 N N . GLY A 1 84 ? -2.251 0.867 14.604 1.00 96.38 84 GLY A N 1
ATOM 644 C CA . GLY A 1 84 ? -2.261 -0.161 15.649 1.00 96.38 84 GLY A CA 1
ATOM 645 C C . GLY A 1 84 ? -2.156 -1.596 15.123 1.00 96.38 84 GLY A C 1
ATOM 646 O O . GLY A 1 84 ? -1.866 -2.496 15.904 1.00 96.38 84 GLY A O 1
ATOM 647 N N . HIS A 1 85 ? -2.375 -1.805 13.821 1.00 96.94 85 HIS A N 1
ATOM 648 C CA . HIS A 1 85 ? -2.364 -3.118 13.167 1.00 96.94 85 HIS A CA 1
ATOM 649 C C . HIS A 1 85 ? -1.532 -3.109 11.877 1.00 96.94 85 HIS A C 1
ATOM 651 O O . HIS A 1 85 ? -1.826 -3.850 10.935 1.00 96.94 85 HIS A O 1
ATOM 657 N N . LYS A 1 86 ? -0.504 -2.256 11.794 1.00 95.81 86 LYS A N 1
ATOM 658 C CA . LYS A 1 86 ? 0.268 -2.062 10.557 1.00 95.81 86 LYS A CA 1
ATOM 659 C C . LYS A 1 86 ? 0.914 -3.362 10.066 1.00 95.81 86 LYS A C 1
ATOM 661 O O . LYS A 1 86 ? 0.993 -3.584 8.863 1.00 95.81 86 LYS A O 1
ATOM 666 N N . GLU A 1 87 ? 1.301 -4.256 10.975 1.00 96.00 87 GLU A N 1
ATOM 667 C CA . GLU A 1 87 ? 1.861 -5.575 10.678 1.00 96.00 87 GLU A CA 1
ATOM 668 C C . GLU A 1 87 ? 0.824 -6.496 10.027 1.00 96.00 87 GLU A C 1
ATOM 670 O O . GLU A 1 87 ? 1.119 -7.118 9.007 1.00 96.00 87 GLU A O 1
ATOM 675 N N . LEU A 1 88 ? -0.404 -6.529 10.556 1.00 96.69 88 LEU A N 1
ATOM 676 C CA . LEU A 1 88 ? -1.522 -7.281 9.974 1.00 96.69 88 LEU A CA 1
ATOM 677 C C . LEU A 1 88 ? -1.885 -6.753 8.577 1.00 96.69 88 LEU A C 1
ATOM 679 O O . LEU A 1 88 ? -2.256 -7.515 7.690 1.00 96.69 88 LEU A O 1
ATOM 683 N N . LEU A 1 89 ? -1.744 -5.445 8.374 1.00 97.62 89 LEU A N 1
ATOM 684 C CA . LEU A 1 89 ? -2.076 -4.750 7.130 1.00 97.62 89 LEU A CA 1
ATOM 685 C C . LEU A 1 89 ? -0.903 -4.679 6.138 1.00 97.62 89 LEU A C 1
ATOM 687 O O . LEU A 1 89 ? -1.070 -4.172 5.026 1.00 97.62 89 LEU A O 1
ATOM 691 N N . SER A 1 90 ? 0.272 -5.189 6.519 1.00 97.25 90 SER A N 1
ATOM 692 C CA . SER A 1 90 ? 1.529 -5.035 5.776 1.00 97.25 90 SER A CA 1
ATOM 693 C C . SER A 1 90 ? 1.452 -5.594 4.356 1.00 97.25 90 SER A C 1
ATOM 695 O O . SER A 1 90 ? 1.860 -4.926 3.408 1.00 97.25 90 SER A O 1
ATOM 697 N N . VAL A 1 91 ? 0.866 -6.781 4.192 1.00 98.12 91 VAL A N 1
ATOM 698 C CA . VAL A 1 91 ? 0.737 -7.456 2.893 1.00 98.12 91 VAL A CA 1
ATOM 699 C C . VAL A 1 91 ? -0.224 -6.702 1.976 1.00 98.12 91 VAL A C 1
ATOM 701 O O . VAL A 1 91 ? 0.088 -6.482 0.807 1.00 98.12 91 VAL A O 1
ATOM 704 N N . ALA A 1 92 ? -1.358 -6.230 2.501 1.00 98.31 92 ALA A N 1
ATOM 705 C CA . ALA A 1 92 ? -2.275 -5.394 1.734 1.00 98.31 92 ALA A CA 1
ATOM 706 C C . ALA A 1 92 ? -1.574 -4.101 1.274 1.00 98.31 92 ALA A C 1
ATOM 708 O O . ALA A 1 92 ? -1.615 -3.754 0.093 1.00 98.31 92 ALA A O 1
ATOM 709 N N . MET A 1 93 ? -0.866 -3.415 2.178 1.00 98.19 93 MET A N 1
ATOM 710 C CA . MET A 1 93 ? -0.133 -2.192 1.839 1.00 98.19 93 MET A CA 1
ATOM 711 C C . MET A 1 93 ? 0.951 -2.453 0.785 1.00 98.19 93 MET A C 1
ATOM 713 O O . MET A 1 93 ? 1.100 -1.670 -0.153 1.00 98.19 93 MET A O 1
ATOM 717 N N . TRP A 1 94 ? 1.657 -3.580 0.887 1.00 98.44 94 TRP A N 1
ATOM 718 C CA . TRP A 1 94 ? 2.681 -3.991 -0.069 1.00 98.44 94 TRP A CA 1
ATOM 719 C C . TRP A 1 94 ? 2.124 -4.154 -1.490 1.00 98.44 94 TRP A C 1
ATOM 721 O O . TRP A 1 94 ? 2.677 -3.581 -2.431 1.00 98.44 94 TRP A O 1
ATOM 731 N N . TYR A 1 95 ? 0.989 -4.843 -1.650 1.00 98.69 95 TYR A N 1
ATOM 732 C CA . TYR A 1 95 ? 0.330 -4.972 -2.954 1.00 98.69 95 TYR A CA 1
ATOM 733 C C . TYR A 1 95 ? -0.207 -3.640 -3.485 1.00 98.69 95 TYR A C 1
ATOM 735 O O . TYR A 1 95 ? -0.082 -3.369 -4.680 1.00 98.69 95 TYR A O 1
ATOM 743 N N . LEU A 1 96 ? -0.744 -2.772 -2.620 1.00 98.56 96 LEU A N 1
ATOM 744 C CA . LEU A 1 96 ? -1.182 -1.441 -3.044 1.00 98.56 96 LEU A CA 1
ATOM 745 C C . LEU A 1 96 ? -0.006 -0.604 -3.562 1.00 98.56 96 LEU A C 1
ATOM 747 O O . LEU A 1 96 ? -0.113 0.001 -4.626 1.00 98.56 96 LEU A O 1
ATOM 751 N N . MET A 1 97 ? 1.132 -0.616 -2.865 1.00 97.69 97 MET A N 1
ATOM 752 C CA . MET A 1 97 ? 2.342 0.060 -3.339 1.00 97.69 97 MET A CA 1
ATOM 753 C C . MET A 1 97 ? 2.842 -0.522 -4.667 1.00 97.69 97 MET A C 1
ATOM 755 O O . MET A 1 97 ? 3.262 0.234 -5.542 1.00 97.69 97 MET A O 1
ATOM 759 N N . GLY A 1 98 ? 2.740 -1.841 -4.860 1.00 97.38 98 GLY A N 1
ATOM 760 C CA . GLY A 1 98 ? 3.032 -2.481 -6.143 1.00 97.38 98 GLY A CA 1
ATOM 761 C C . GLY A 1 98 ? 2.139 -1.972 -7.278 1.00 97.38 98 GLY A C 1
ATOM 762 O O . GLY A 1 98 ? 2.635 -1.607 -8.346 1.00 97.38 98 GLY A O 1
ATOM 763 N N . ALA A 1 99 ? 0.830 -1.867 -7.039 1.00 97.94 99 ALA A N 1
ATOM 764 C CA . ALA A 1 99 ? -0.111 -1.303 -8.005 1.00 97.94 99 ALA A CA 1
ATOM 765 C C . ALA A 1 99 ? 0.189 0.172 -8.324 1.00 97.94 99 ALA A C 1
ATOM 767 O O . ALA A 1 99 ? 0.125 0.587 -9.484 1.00 97.94 99 ALA A O 1
ATOM 768 N N . GLU A 1 100 ? 0.550 0.968 -7.316 1.00 96.00 100 GLU A N 1
ATOM 769 C CA . GLU A 1 100 ? 0.915 2.373 -7.505 1.00 96.00 100 GLU A CA 1
ATOM 770 C C . GLU A 1 100 ? 2.241 2.552 -8.253 1.00 96.00 100 GLU A C 1
ATOM 772 O O . GLU A 1 100 ? 2.358 3.508 -9.019 1.00 96.00 100 GLU A O 1
ATOM 777 N N . MET A 1 101 ? 3.200 1.635 -8.088 1.00 93.31 101 MET A N 1
ATOM 778 C CA . MET A 1 101 ? 4.446 1.612 -8.862 1.00 93.31 101 MET A CA 1
ATOM 779 C C . MET A 1 101 ? 4.185 1.298 -10.341 1.00 93.31 101 MET A C 1
ATOM 781 O O . MET A 1 101 ? 4.730 1.958 -11.227 1.00 93.31 101 MET A O 1
ATOM 785 N N . MET A 1 102 ? 3.304 0.334 -10.631 1.00 92.44 102 MET A N 1
ATOM 786 C CA . MET A 1 102 ? 2.876 0.068 -12.009 1.00 92.44 102 MET A CA 1
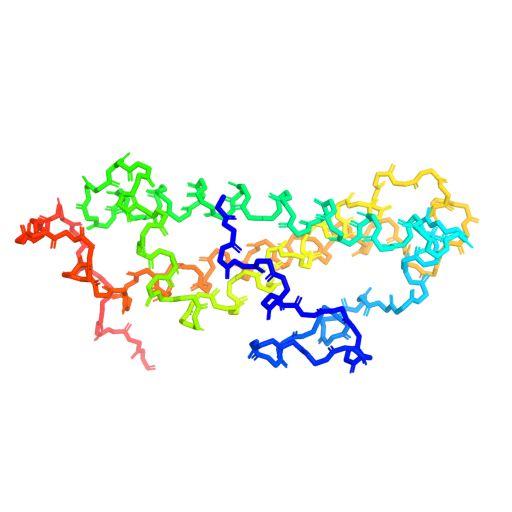ATOM 787 C C . MET A 1 102 ? 2.130 1.267 -12.606 1.00 92.44 102 MET A C 1
ATOM 789 O O . MET A 1 102 ? 2.346 1.606 -13.764 1.00 92.44 102 MET A O 1
ATOM 793 N N . ALA A 1 103 ? 1.292 1.954 -11.823 1.00 91.75 103 ALA A N 1
ATOM 794 C CA . ALA A 1 103 ? 0.616 3.169 -12.279 1.00 91.75 103 ALA A CA 1
ATOM 795 C C . ALA A 1 103 ? 1.604 4.302 -12.617 1.00 91.75 103 ALA A C 1
ATOM 797 O O . ALA A 1 103 ? 1.421 4.987 -13.621 1.00 91.75 103 ALA A O 1
ATOM 798 N N . GLU A 1 104 ? 2.656 4.472 -11.812 1.00 89.19 104 GLU A N 1
ATOM 799 C CA . GLU A 1 104 ? 3.738 5.428 -12.084 1.00 89.19 104 GLU A CA 1
ATOM 800 C C . GLU A 1 104 ? 4.486 5.071 -13.378 1.00 89.19 104 GLU A C 1
ATOM 802 O O . GLU A 1 104 ? 4.722 5.924 -14.229 1.00 89.19 104 GLU A O 1
ATOM 807 N N . THR A 1 105 ? 4.772 3.780 -13.561 1.00 84.62 105 THR A N 1
ATOM 808 C CA . THR A 1 105 ? 5.406 3.227 -14.767 1.00 84.62 105 THR A CA 1
ATOM 809 C C . THR A 1 105 ? 4.577 3.531 -16.020 1.00 84.62 105 THR A C 1
ATOM 811 O O . THR A 1 105 ? 5.104 4.055 -16.997 1.00 84.62 105 THR A O 1
ATOM 814 N N . ILE A 1 106 ? 3.269 3.259 -15.981 1.00 85.31 106 ILE A N 1
ATOM 815 C CA . ILE A 1 106 ? 2.322 3.513 -17.083 1.00 85.31 106 ILE A CA 1
ATOM 816 C C . ILE A 1 106 ? 2.269 5.004 -17.454 1.00 85.31 106 ILE A C 1
ATOM 818 O O . ILE A 1 106 ? 2.166 5.353 -18.629 1.00 85.31 106 ILE A O 1
ATOM 822 N N . GLY A 1 107 ? 2.329 5.892 -16.457 1.00 80.00 107 GLY A N 1
ATOM 823 C CA . GLY A 1 107 ? 2.255 7.341 -16.655 1.00 80.00 107 GLY A CA 1
ATOM 824 C C . GLY A 1 107 ? 3.553 7.998 -17.141 1.00 80.00 107 GLY A C 1
ATOM 825 O O . GLY A 1 107 ? 3.523 9.158 -17.553 1.00 80.00 107 GLY A O 1
ATOM 826 N N . SER A 1 108 ? 4.686 7.293 -17.099 1.00 75.50 108 SER A N 1
ATOM 827 C CA . SER A 1 108 ? 6.002 7.837 -17.445 1.00 75.50 108 SER A CA 1
ATOM 828 C C . SER A 1 108 ? 6.254 7.836 -18.960 1.00 75.50 108 SER A C 1
ATOM 830 O O . SER A 1 108 ? 6.330 6.795 -19.616 1.00 75.50 108 SER A O 1
ATOM 832 N N . GLU A 1 109 ? 6.484 9.022 -19.538 1.00 61.53 109 GLU A N 1
ATOM 833 C CA . GLU A 1 109 ? 6.838 9.171 -20.961 1.00 61.53 109 GLU A CA 1
ATOM 834 C C . GLU A 1 109 ? 8.186 8.518 -21.320 1.00 61.53 109 GLU A C 1
ATOM 836 O O . GLU A 1 109 ? 8.391 8.085 -22.457 1.00 61.53 109 GLU A O 1
ATOM 841 N N . ARG A 1 110 ? 9.116 8.432 -20.357 1.00 58.31 110 ARG A N 1
ATOM 842 C CA . ARG A 1 110 ? 10.448 7.828 -20.546 1.00 58.31 110 ARG A CA 1
ATOM 843 C C . ARG A 1 110 ? 10.363 6.309 -20.659 1.00 58.31 110 ARG A C 1
ATOM 845 O O . ARG A 1 110 ? 11.058 5.702 -21.478 1.00 58.31 110 ARG A O 1
ATOM 852 N N . THR A 1 111 ? 9.442 5.722 -19.904 1.00 53.22 111 THR A N 1
ATOM 853 C CA . THR A 1 111 ? 9.191 4.284 -19.857 1.00 53.22 111 THR A CA 1
ATOM 854 C C . THR A 1 111 ? 8.693 3.765 -21.208 1.00 53.22 111 THR A C 1
ATOM 856 O O . THR A 1 111 ? 9.213 2.760 -21.699 1.00 53.22 111 THR A O 1
ATOM 859 N N . ASN A 1 112 ? 7.818 4.522 -21.881 1.00 50.47 112 ASN A N 1
ATOM 860 C CA . ASN A 1 112 ? 7.297 4.206 -23.220 1.00 50.47 112 ASN A CA 1
ATOM 861 C C . ASN A 1 112 ? 8.363 4.135 -24.332 1.00 50.47 112 ASN A C 1
ATOM 863 O O . ASN A 1 112 ? 8.072 3.642 -25.421 1.00 50.47 112 ASN A O 1
ATOM 867 N N . ARG A 1 113 ? 9.590 4.625 -24.100 1.00 51.28 113 ARG A N 1
ATOM 868 C CA . ARG A 1 113 ? 10.662 4.626 -25.109 1.00 51.28 113 ARG A CA 1
ATOM 869 C C . ARG A 1 113 ? 11.802 3.646 -24.812 1.00 51.28 113 ARG A C 1
ATOM 871 O O . ARG A 1 113 ? 12.527 3.302 -25.745 1.00 51.28 113 ARG A O 1
ATOM 878 N N . PHE A 1 114 ? 11.971 3.204 -23.560 1.00 49.41 114 PHE A N 1
ATOM 879 C CA . PHE A 1 114 ? 13.199 2.519 -23.127 1.00 49.41 114 PHE A CA 1
ATOM 880 C C . PHE A 1 114 ? 13.027 1.323 -22.171 1.00 49.41 114 PHE A C 1
ATOM 882 O O . PHE A 1 114 ? 14.041 0.741 -21.794 1.00 49.41 114 PHE A O 1
ATOM 889 N N . THR A 1 115 ? 11.811 0.909 -21.789 1.00 54.22 115 THR A N 1
ATOM 890 C CA . THR A 1 115 ? 11.641 -0.194 -20.814 1.00 54.22 115 THR A CA 1
ATOM 891 C C . THR A 1 115 ? 11.296 -1.552 -21.428 1.00 54.22 115 THR A C 1
ATOM 893 O O . THR A 1 115 ? 10.725 -1.661 -22.508 1.00 54.22 115 THR A O 1
ATOM 896 N N . THR A 1 116 ? 11.700 -2.611 -20.719 1.00 56.38 116 THR A N 1
ATOM 897 C CA . THR A 1 116 ? 11.526 -4.041 -21.038 1.00 56.38 116 THR A CA 1
ATOM 898 C C . THR A 1 116 ? 10.139 -4.594 -20.697 1.00 56.38 116 THR A C 1
ATOM 900 O O . THR A 1 116 ? 9.842 -5.742 -21.039 1.00 56.38 116 THR A O 1
ATOM 903 N N . ILE A 1 117 ? 9.297 -3.818 -20.008 1.00 61.09 117 ILE A N 1
ATOM 904 C CA . ILE A 1 117 ? 7.911 -4.175 -19.705 1.00 61.09 117 ILE A CA 1
ATOM 905 C C . ILE A 1 117 ? 6.997 -3.487 -20.715 1.00 61.09 117 ILE A C 1
ATOM 907 O O . ILE A 1 117 ? 6.972 -2.267 -20.823 1.00 61.09 117 ILE A O 1
ATOM 911 N N . ASP A 1 118 ? 6.253 -4.311 -21.445 1.00 75.00 118 ASP A N 1
ATOM 912 C CA . ASP A 1 118 ? 5.150 -3.886 -22.301 1.00 75.00 118 ASP A CA 1
ATOM 913 C C . ASP A 1 118 ? 4.099 -3.130 -21.466 1.00 75.00 118 ASP A C 1
ATOM 915 O O . ASP A 1 118 ? 3.799 -3.544 -20.342 1.00 75.00 118 ASP A O 1
ATOM 919 N N . LEU A 1 119 ? 3.535 -2.046 -22.003 1.00 81.81 119 LEU A N 1
ATOM 920 C CA . LEU A 1 119 ? 2.487 -1.258 -21.347 1.00 81.81 119 LEU A CA 1
ATOM 921 C C . LEU A 1 119 ? 1.326 -2.161 -20.909 1.00 81.81 119 LEU A C 1
ATOM 923 O O . LEU A 1 119 ? 0.890 -2.097 -19.760 1.00 81.81 119 LEU A O 1
ATOM 927 N N . ASP A 1 120 ? 0.929 -3.089 -21.781 1.00 85.56 120 ASP A N 1
ATOM 928 C CA . ASP A 1 120 ? -0.117 -4.075 -21.507 1.00 85.56 120 ASP A CA 1
ATOM 929 C C . ASP A 1 120 ? 0.247 -4.955 -20.300 1.00 85.56 120 ASP A C 1
ATOM 931 O O . ASP A 1 120 ? -0.592 -5.310 -19.471 1.00 85.56 120 ASP A O 1
ATOM 935 N N . LYS A 1 121 ? 1.530 -5.306 -20.155 1.00 87.62 121 LYS A N 1
ATOM 936 C CA . LYS A 1 121 ? 2.015 -6.089 -19.015 1.00 87.62 121 LYS A CA 1
ATOM 937 C C . LYS A 1 121 ? 1.985 -5.273 -17.722 1.00 87.62 121 LYS A C 1
ATOM 939 O O . LYS A 1 121 ? 1.608 -5.827 -16.691 1.00 87.62 121 LYS A O 1
ATOM 944 N N . ALA A 1 122 ? 2.354 -3.992 -17.757 1.00 89.31 122 ALA A N 1
ATOM 945 C CA . ALA A 1 122 ? 2.265 -3.114 -16.589 1.00 89.31 122 ALA A CA 1
ATOM 946 C C . ALA A 1 122 ? 0.807 -2.918 -16.140 1.00 89.31 122 ALA A C 1
ATOM 948 O O . ALA A 1 122 ? 0.518 -2.977 -14.944 1.00 89.31 122 ALA A O 1
ATOM 949 N N . GLU A 1 123 ? -0.123 -2.750 -17.084 1.00 91.81 123 GLU A N 1
ATOM 950 C CA . GLU A 1 123 ? -1.558 -2.656 -16.797 1.00 91.81 123 GLU A CA 1
ATOM 951 C C . GLU A 1 123 ? -2.106 -3.942 -16.169 1.00 91.81 123 GLU A C 1
ATOM 953 O O . GLU A 1 123 ? -2.817 -3.882 -15.162 1.00 91.81 123 GLU A O 1
ATOM 958 N N . ASN A 1 124 ? -1.727 -5.104 -16.706 1.00 95.00 124 ASN A N 1
ATOM 959 C CA . ASN A 1 124 ? -2.127 -6.398 -16.154 1.00 95.00 124 ASN A CA 1
ATOM 960 C C . ASN A 1 124 ? -1.599 -6.596 -14.728 1.00 95.00 124 ASN A C 1
ATOM 962 O O . ASN A 1 124 ? -2.386 -6.876 -13.825 1.00 95.00 124 ASN A O 1
ATOM 966 N N . LEU A 1 125 ? -0.301 -6.364 -14.497 1.00 95.75 125 LEU A N 1
ATOM 967 C CA . LEU A 1 125 ? 0.297 -6.464 -13.161 1.00 95.75 125 LEU A CA 1
ATOM 968 C C . LEU A 1 125 ? -0.356 -5.492 -12.174 1.00 95.75 125 LEU A C 1
ATOM 970 O O . LEU A 1 125 ? -0.662 -5.869 -11.045 1.00 95.75 125 LEU A O 1
ATOM 974 N N . ARG A 1 126 ? -0.636 -4.253 -12.598 1.00 96.50 126 ARG A N 1
ATOM 975 C CA . ARG A 1 126 ? -1.355 -3.275 -11.773 1.00 96.50 126 ARG A CA 1
ATOM 976 C C . ARG A 1 126 ? -2.710 -3.813 -11.318 1.00 96.50 126 ARG A C 1
ATOM 978 O O . ARG A 1 126 ? -3.060 -3.654 -10.150 1.00 96.50 126 ARG A O 1
ATOM 985 N N . ASN A 1 127 ? -3.474 -4.407 -12.231 1.00 97.69 127 ASN A N 1
ATOM 986 C CA . ASN A 1 127 ? -4.797 -4.945 -11.923 1.00 97.69 127 ASN A CA 1
ATOM 987 C C . ASN A 1 127 ? -4.695 -6.156 -10.983 1.00 97.69 127 ASN A C 1
ATOM 989 O O . ASN A 1 127 ? -5.392 -6.192 -9.974 1.00 97.69 127 ASN A O 1
ATOM 993 N N . GLU A 1 128 ? -3.763 -7.079 -11.235 1.00 98.25 128 GLU A N 1
ATOM 994 C CA . GLU A 1 128 ? -3.507 -8.232 -10.359 1.00 98.25 128 GLU A CA 1
ATOM 995 C C . GLU A 1 128 ? -3.116 -7.810 -8.932 1.00 98.25 128 GLU A C 1
ATOM 997 O O . GLU A 1 128 ? -3.576 -8.396 -7.943 1.00 98.25 128 GLU A O 1
ATOM 1002 N N . TYR A 1 129 ? -2.296 -6.764 -8.807 1.00 98.62 129 TYR A N 1
ATOM 1003 C CA . TYR A 1 129 ? -1.924 -6.192 -7.516 1.00 98.62 129 TYR A CA 1
ATOM 1004 C C . TYR A 1 129 ? -3.091 -5.521 -6.812 1.00 98.62 129 TYR A C 1
ATOM 1006 O O . TYR A 1 129 ? -3.262 -5.742 -5.616 1.00 98.62 129 TYR A O 1
ATOM 1014 N N . MET A 1 130 ? -3.928 -4.768 -7.527 1.00 98.50 130 MET A N 1
ATOM 1015 C CA . MET A 1 130 ? -5.140 -4.185 -6.945 1.00 98.50 130 MET A CA 1
ATOM 1016 C C . MET A 1 130 ? -6.122 -5.260 -6.463 1.00 98.50 130 MET A C 1
ATOM 1018 O O . MET A 1 130 ? -6.651 -5.149 -5.357 1.00 98.50 130 MET A O 1
ATOM 1022 N N . ASP A 1 131 ? -6.334 -6.317 -7.246 1.00 98.31 131 ASP A N 1
ATOM 1023 C CA . ASP A 1 131 ? -7.218 -7.425 -6.873 1.00 98.31 131 ASP A CA 1
ATOM 1024 C C . ASP A 1 131 ? -6.694 -8.167 -5.638 1.00 98.31 131 ASP A C 1
ATOM 1026 O O . ASP A 1 131 ? -7.449 -8.527 -4.731 1.00 98.31 131 ASP A O 1
ATOM 1030 N N . THR A 1 132 ? -5.379 -8.380 -5.569 1.00 98.44 132 THR A N 1
ATOM 1031 C CA . THR A 1 132 ? -4.748 -9.011 -4.406 1.00 98.44 132 THR A CA 1
ATOM 1032 C C . THR A 1 132 ? -4.795 -8.102 -3.185 1.00 98.44 132 THR A C 1
ATOM 1034 O O . THR A 1 132 ? -5.198 -8.562 -2.121 1.00 98.44 132 THR A O 1
ATOM 1037 N N . PHE A 1 133 ? -4.523 -6.807 -3.346 1.00 98.62 133 PHE A N 1
ATOM 1038 C CA . PHE A 1 133 ? -4.692 -5.808 -2.294 1.00 98.62 133 PHE A CA 1
ATOM 1039 C C . PHE A 1 133 ? -6.085 -5.872 -1.659 1.00 98.62 133 PHE A C 1
ATOM 1041 O O . PHE A 1 133 ? -6.181 -5.946 -0.437 1.00 98.62 133 PHE A O 1
ATOM 1048 N N . PHE A 1 134 ? -7.161 -5.886 -2.453 1.00 98.00 134 PHE A N 1
ATOM 1049 C CA . PHE A 1 134 ? -8.516 -5.922 -1.896 1.00 98.00 134 PHE A CA 1
ATOM 1050 C C . PHE A 1 134 ? -8.818 -7.221 -1.139 1.00 98.00 134 PHE A C 1
ATOM 1052 O O . PHE A 1 134 ? -9.483 -7.172 -0.104 1.00 98.00 134 PHE A O 1
ATOM 1059 N N . ARG A 1 135 ? -8.314 -8.372 -1.605 1.00 97.38 135 ARG A N 1
ATOM 1060 C CA . ARG A 1 135 ? -8.465 -9.658 -0.896 1.00 97.38 135 ARG A CA 1
ATOM 1061 C C . ARG A 1 135 ? -7.746 -9.659 0.452 1.00 97.38 135 ARG A C 1
ATOM 1063 O O . ARG A 1 135 ? -8.328 -10.064 1.460 1.00 97.38 135 ARG A O 1
ATOM 1070 N N . GLU A 1 136 ? -6.507 -9.179 0.468 1.00 97.75 136 GLU A N 1
ATOM 1071 C CA . GLU A 1 136 ? -5.699 -9.087 1.686 1.00 97.75 136 GLU A CA 1
ATOM 1072 C C . GLU A 1 136 ? -6.287 -8.059 2.658 1.00 97.75 136 GLU A C 1
ATOM 1074 O O . GLU A 1 136 ? -6.406 -8.338 3.847 1.00 97.75 136 GLU A O 1
ATOM 1079 N N . LEU A 1 137 ? -6.741 -6.903 2.161 1.00 97.19 137 LEU A N 1
ATOM 1080 C CA . LEU A 1 137 ? -7.397 -5.877 2.974 1.00 97.19 137 LEU A CA 1
ATOM 1081 C C . LEU A 1 137 ? -8.669 -6.416 3.635 1.00 97.19 137 LEU A C 1
ATOM 1083 O O . LEU A 1 137 ? -8.847 -6.233 4.836 1.00 97.19 137 LEU A O 1
ATOM 1087 N N . HIS A 1 138 ? -9.536 -7.083 2.870 1.00 94.56 138 HIS A N 1
ATOM 1088 C CA . HIS A 1 138 ? -10.767 -7.672 3.397 1.00 94.56 138 HIS A CA 1
ATOM 1089 C C . HIS A 1 138 ? -10.472 -8.671 4.524 1.00 94.56 138 HIS A C 1
ATOM 1091 O O . HIS A 1 138 ? -11.057 -8.592 5.604 1.00 94.56 138 HIS A O 1
ATOM 1097 N N . THR A 1 139 ? -9.505 -9.564 4.292 1.00 93.31 139 THR A N 1
ATOM 1098 C CA . THR A 1 139 ? -9.070 -10.561 5.279 1.00 93.31 139 THR A CA 1
ATOM 1099 C C . THR A 1 139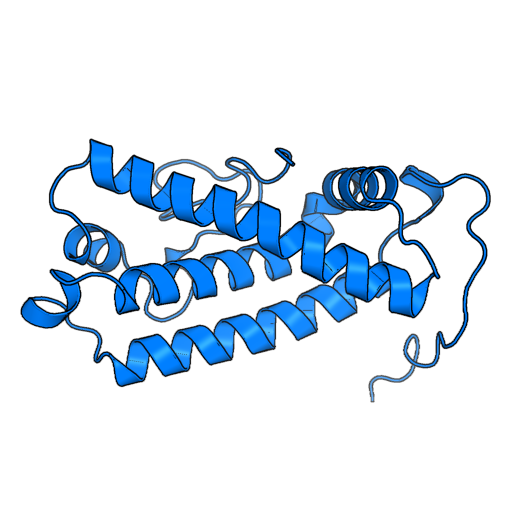 ? -8.487 -9.895 6.525 1.00 93.31 139 THR A C 1
ATOM 1101 O O . THR A 1 139 ? -8.834 -10.259 7.647 1.00 93.31 139 THR A O 1
ATOM 1104 N N . ALA A 1 140 ? -7.638 -8.882 6.345 1.00 94.44 140 ALA A N 1
ATOM 1105 C CA . ALA A 1 140 ? -7.017 -8.157 7.443 1.00 94.44 140 ALA A CA 1
ATOM 1106 C C . ALA A 1 140 ? -8.046 -7.389 8.286 1.00 94.44 140 ALA A C 1
ATOM 1108 O O . ALA A 1 140 ? -7.978 -7.447 9.510 1.00 94.44 140 ALA A O 1
ATOM 1109 N N . VAL A 1 141 ? -9.029 -6.719 7.668 1.00 92.56 141 VAL A N 1
ATOM 1110 C CA . VAL A 1 141 ? -10.075 -5.965 8.389 1.00 92.56 141 VAL A CA 1
ATOM 1111 C C . VAL A 1 141 ? -10.925 -6.872 9.281 1.00 92.56 141 VAL A C 1
ATOM 1113 O O . VAL A 1 141 ? -11.326 -6.443 10.363 1.00 92.56 141 VAL A O 1
ATOM 1116 N N . ALA A 1 142 ? -11.156 -8.126 8.886 1.00 88.62 142 ALA A N 1
ATOM 1117 C CA . ALA A 1 142 ? -11.836 -9.101 9.740 1.00 88.62 142 ALA A CA 1
ATOM 1118 C C . ALA A 1 142 ? -11.032 -9.452 11.011 1.00 88.62 142 ALA A C 1
ATOM 1120 O O . ALA A 1 142 ? -11.619 -9.817 12.026 1.00 88.62 142 ALA A O 1
ATOM 1121 N N . GLY A 1 143 ? -9.701 -9.327 10.968 1.00 88.94 143 GLY A N 1
ATOM 1122 C CA . GLY A 1 143 ? -8.796 -9.609 12.086 1.00 88.94 143 GLY A CA 1
ATOM 1123 C C . GLY A 1 143 ? -8.406 -8.398 12.941 1.00 88.94 143 GLY A C 1
ATOM 1124 O O . GLY A 1 143 ? -7.614 -8.556 13.868 1.00 88.94 143 GLY A O 1
ATOM 1125 N N . VAL A 1 144 ? -8.909 -7.196 12.639 1.00 92.19 144 VAL A N 1
ATOM 1126 C CA . VAL A 1 144 ? -8.585 -5.974 13.395 1.00 92.19 144 VAL A CA 1
ATOM 1127 C C . VAL A 1 144 ? -9.288 -5.978 14.753 1.00 92.19 144 VAL A C 1
ATOM 1129 O O . VAL A 1 144 ? -10.509 -6.108 14.834 1.00 92.19 144 VAL A O 1
ATOM 1132 N N . ASP A 1 145 ? -8.531 -5.736 15.825 1.00 92.00 145 ASP A N 1
ATOM 1133 C CA . ASP A 1 145 ? -9.094 -5.472 17.147 1.00 92.00 145 ASP A CA 1
ATOM 1134 C C . ASP A 1 145 ? -9.520 -4.001 17.254 1.00 92.00 145 ASP A C 1
ATOM 1136 O O . ASP A 1 145 ? -8.711 -3.085 17.429 1.00 92.00 145 ASP A O 1
ATOM 1140 N N . LEU A 1 146 ? -10.830 -3.759 17.169 1.00 91.19 146 LEU A N 1
ATOM 1141 C CA . LEU A 1 146 ? -11.392 -2.412 17.263 1.00 91.19 146 LEU A CA 1
ATOM 1142 C C . LEU A 1 146 ? -11.136 -1.734 18.612 1.00 91.19 146 LEU A C 1
ATOM 1144 O O . LEU A 1 146 ? -11.098 -0.501 18.675 1.00 91.19 146 LEU A O 1
ATOM 1148 N N . THR A 1 147 ? -10.944 -2.508 19.682 1.00 91.38 147 THR A N 1
ATOM 1149 C CA . THR A 1 147 ? -10.818 -1.971 21.044 1.00 91.38 147 THR A CA 1
ATOM 1150 C C . THR A 1 147 ? -9.531 -1.176 21.253 1.00 91.38 147 THR A C 1
ATOM 1152 O O . THR A 1 147 ? -9.465 -0.333 22.149 1.00 91.38 147 THR A O 1
ATOM 1155 N N . VAL A 1 148 ? -8.545 -1.355 20.364 1.00 91.25 148 VAL A N 1
ATOM 1156 C CA . VAL A 1 148 ? -7.303 -0.570 20.331 1.00 91.25 148 VAL A CA 1
ATOM 1157 C C . VAL A 1 148 ? -7.585 0.929 20.169 1.00 91.25 148 VAL A C 1
ATOM 1159 O O . VAL A 1 148 ? -6.863 1.756 20.725 1.00 91.25 148 VAL A O 1
ATOM 1162 N N . CYS A 1 149 ? -8.647 1.294 19.444 1.00 91.62 149 CYS A N 1
ATOM 1163 C CA . CYS A 1 149 ? -8.935 2.687 19.081 1.00 91.62 149 CYS A CA 1
ATOM 1164 C C . CYS A 1 149 ? -10.373 3.137 19.359 1.00 91.62 149 CYS A C 1
ATOM 1166 O O . CYS A 1 149 ? -10.646 4.340 19.354 1.00 91.62 149 CYS A O 1
ATOM 1168 N N . ILE A 1 150 ? -11.299 2.205 19.584 1.00 87.38 150 ILE A N 1
ATOM 1169 C CA . ILE A 1 150 ? -12.724 2.475 19.772 1.00 87.38 150 ILE A CA 1
ATOM 1170 C C . ILE A 1 150 ? -13.162 1.846 21.091 1.00 87.38 150 ILE A C 1
ATOM 1172 O O . ILE A 1 150 ? -13.019 0.646 21.303 1.00 87.38 150 ILE A O 1
ATOM 1176 N N . LYS A 1 151 ? -13.710 2.664 21.993 1.00 82.19 151 LYS A N 1
ATOM 1177 C CA . LYS A 1 151 ? -14.321 2.163 23.229 1.00 82.19 151 LYS A CA 1
ATOM 1178 C C . LYS A 1 151 ? -15.688 1.576 22.894 1.00 82.19 151 LYS A C 1
ATOM 1180 O O . LYS A 1 151 ? -16.474 2.263 22.255 1.00 82.19 151 LYS A O 1
ATOM 1185 N N . ASP A 1 152 ? -15.936 0.348 23.341 1.00 74.31 152 ASP A N 1
ATOM 1186 C CA . ASP A 1 152 ? -17.208 -0.372 23.188 1.00 74.31 152 ASP A CA 1
ATOM 1187 C C . ASP A 1 152 ? -17.723 -0.416 21.730 1.00 74.31 152 ASP A C 1
ATOM 1189 O O . ASP A 1 152 ? -18.757 0.174 21.417 1.00 74.31 152 ASP A O 1
ATOM 1193 N N . PRO A 1 153 ? -17.002 -1.083 20.806 1.00 73.25 153 PRO A N 1
ATOM 1194 C CA . PRO A 1 153 ? -17.377 -1.120 19.395 1.00 73.25 153 PRO A CA 1
ATOM 1195 C C . PRO A 1 153 ? -18.720 -1.838 19.177 1.00 73.25 153 PRO A C 1
ATOM 1197 O O . PRO A 1 153 ? -18.869 -3.031 19.462 1.00 73.25 153 PRO A O 1
ATOM 1200 N N . GLU A 1 154 ? -19.698 -1.119 18.628 1.00 67.94 154 GLU A N 1
ATOM 1201 C CA . GLU A 1 154 ? -20.969 -1.695 18.190 1.00 67.94 154 GLU A CA 1
ATOM 1202 C C . GLU A 1 154 ? -20.798 -2.364 16.821 1.00 67.94 154 GLU A C 1
ATOM 1204 O O . GLU A 1 154 ? -20.250 -1.785 15.886 1.00 67.94 154 GLU A O 1
ATOM 1209 N N . HIS A 1 155 ? -21.259 -3.607 16.701 1.00 64.44 155 HIS A N 1
ATOM 1210 C CA . HIS A 1 155 ? -21.203 -4.347 15.444 1.00 64.44 155 HI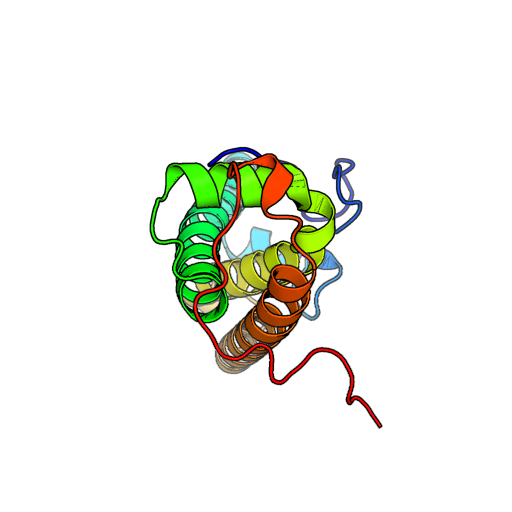S A CA 1
ATOM 1211 C C . HIS A 1 155 ? -22.358 -3.908 14.529 1.00 64.44 155 HIS A C 1
ATOM 1213 O O . HIS A 1 155 ? -23.522 -4.005 14.917 1.00 64.44 155 HIS A O 1
ATOM 1219 N N . GLY A 1 156 ? -22.040 -3.440 13.318 1.00 59.94 156 GLY A N 1
ATOM 1220 C CA . GLY A 1 156 ? -23.010 -2.868 12.374 1.00 59.94 156 GLY A CA 1
ATOM 1221 C C . GLY A 1 156 ? -23.836 -3.875 11.558 1.00 59.94 156 GLY A C 1
ATOM 1222 O O . GLY A 1 156 ? -24.891 -3.496 11.052 1.00 59.94 156 GLY A O 1
ATOM 1223 N N . GLY A 1 157 ? -23.403 -5.137 11.450 1.00 59.12 157 GLY A N 1
ATOM 1224 C CA . GLY A 1 157 ? -24.098 -6.196 10.699 1.00 59.12 157 GLY A CA 1
ATOM 1225 C C . GLY A 1 157 ? -23.227 -6.909 9.652 1.00 59.12 157 GLY A C 1
ATOM 1226 O O . GLY A 1 157 ? -22.247 -6.350 9.178 1.00 59.12 157 GLY A O 1
ATOM 1227 N N . ASP A 1 158 ? -23.616 -8.155 9.349 1.00 49.78 158 ASP A N 1
ATOM 1228 C CA . ASP A 1 158 ? -23.032 -9.173 8.452 1.00 49.78 158 ASP A CA 1
ATOM 1229 C C . ASP A 1 158 ? -21.561 -9.579 8.679 1.00 49.78 158 ASP A C 1
ATOM 1231 O O . ASP A 1 158 ? -20.728 -9.561 7.774 1.00 49.78 158 ASP A O 1
ATOM 1235 N N . ILE A 1 159 ? -21.272 -10.128 9.870 1.00 49.47 159 ILE A N 1
ATOM 1236 C CA . ILE A 1 159 ? -20.202 -11.135 10.027 1.00 49.47 159 ILE A CA 1
ATOM 1237 C C . ILE A 1 159 ? -20.725 -12.478 9.495 1.00 49.47 159 ILE A C 1
ATOM 1239 O O . ILE A 1 159 ? -20.917 -13.433 10.245 1.00 49.47 159 ILE A O 1
ATOM 1243 N N . GLU A 1 160 ? -20.995 -12.574 8.198 1.00 46.97 160 GLU A N 1
ATOM 1244 C CA . GLU A 1 160 ? -21.257 -13.871 7.561 1.00 46.97 160 GLU A CA 1
ATOM 1245 C C . GLU A 1 160 ? -20.036 -14.401 6.807 1.00 46.97 160 GLU A C 1
ATOM 1247 O O . GLU A 1 160 ? -20.172 -15.166 5.867 1.00 46.97 160 GLU A O 1
ATOM 1252 N N . VAL A 1 161 ? -18.810 -14.056 7.218 1.00 49.22 161 VAL A N 1
ATOM 1253 C CA . VAL A 1 161 ? -17.608 -14.735 6.701 1.00 49.22 161 VAL A CA 1
ATOM 1254 C C . VAL A 1 161 ? -16.492 -14.777 7.751 1.00 49.22 161 VAL A C 1
ATOM 1256 O O . VAL A 1 161 ? -15.457 -14.146 7.589 1.00 49.22 161 VAL A O 1
ATOM 1259 N N . MET A 1 162 ? -16.671 -15.503 8.861 1.00 47.12 162 MET A N 1
ATOM 1260 C CA . MET A 1 162 ? -15.536 -15.775 9.770 1.00 47.12 162 MET A CA 1
ATOM 1261 C C . MET A 1 162 ? -15.240 -17.250 10.059 1.00 47.12 162 MET A C 1
ATOM 1263 O O . MET A 1 162 ? -14.188 -17.529 10.619 1.00 47.12 162 MET A O 1
ATOM 1267 N N . PHE A 1 163 ? -16.064 -18.218 9.637 1.00 41.53 163 PHE A N 1
ATOM 1268 C CA . PHE A 1 163 ? -15.783 -19.639 9.928 1.00 41.53 163 PHE A CA 1
ATOM 1269 C C . PHE A 1 163 ? -16.246 -20.638 8.858 1.00 41.53 163 PHE A C 1
ATOM 1271 O O . PHE A 1 163 ? -16.660 -21.739 9.194 1.00 41.53 163 PHE A O 1
ATOM 1278 N N . ASN A 1 164 ? -16.169 -20.304 7.568 1.00 35.78 164 ASN A N 1
ATOM 1279 C CA . ASN A 1 164 ? -16.315 -21.320 6.517 1.00 35.78 164 ASN A CA 1
ATOM 1280 C C . ASN A 1 164 ? -15.336 -21.056 5.371 1.00 35.78 164 ASN A C 1
ATOM 1282 O O . ASN A 1 164 ? -15.688 -20.487 4.341 1.00 35.78 164 ASN A O 1
ATOM 1286 N N . MET A 1 165 ? -14.099 -21.505 5.564 1.00 30.42 165 MET A N 1
ATOM 1287 C CA . MET A 1 165 ? -13.249 -21.923 4.455 1.00 30.42 165 MET A CA 1
ATOM 1288 C C . MET A 1 165 ? -13.305 -23.464 4.419 1.00 30.42 165 MET A C 1
ATOM 1290 O O . MET A 1 165 ? -13.189 -24.062 5.492 1.00 30.42 165 MET A O 1
ATOM 1294 N N . PRO A 1 166 ? -13.568 -24.103 3.264 1.00 39.78 166 PRO A N 1
ATOM 1295 C CA . PRO A 1 166 ? -13.482 -25.559 3.123 1.00 39.78 166 PRO A CA 1
ATOM 1296 C C . PRO A 1 166 ? -12.057 -26.093 3.319 1.00 39.78 166 PRO A C 1
ATOM 1298 O O . PRO A 1 166 ? -11.094 -25.331 3.073 1.00 39.78 166 PRO A O 1
#

Secondary structure (DSSP, 8-state):
--TTTTTSBSSSSS--TT--BGGGSTT--HHHHHHH-S-HHHHHHHHHHHHHHHHHHHHHHHHHHHHHHH----HHHHHHHHHHTTTTTHHHHHHHHHHHHHHHHHH-TTHHHH-SS-HHHHHHHHHH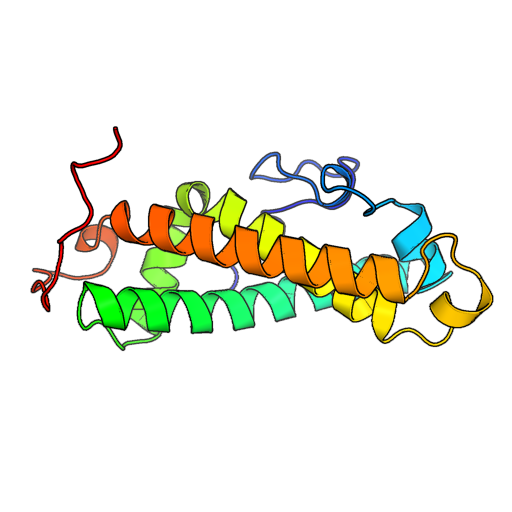HHHHHHHHHHHHHHT--GGGT-SSPPP-S---SSS---

pLDDT: mean 85.52, std 15.48, range [30.42, 98.69]